Protein AF-A0A928LZY1-F1 (afdb_monomer_lite)

Sequence (172 aa):
MNQYISIYGDSMKIKKMVDRTLLYYMIVGVLNFIFCTGIMFMLYNMCDLSEHIAPIVNYVLGSLIWFVACRYLLFRGSETTWQSVIRFTVEVVVCYVFSYYICAPLMSRWLLNYGRIRDLFAFGGRDKIVGNFEMTVGAIVYAVINYFGQRYFVFSARFEYHRKRREEQMRK

Secondary structure (DSSP, 8-state):
-HHHHHHHHHHHHHHHHS-HHHHHHHHHHHHHHHHHHHHHHHHHHHS---TTHHHHHHHHHHHHHHHHHIIIIISTT----HHHHHHHHHHHHHHHHIIIIIIHHHHHHHHTTSHHHHHHT-TT-GGGHHHHHHHHHHHHHHHHHHHHHIIIIISHHHHHHHHHHHHHHHH-

pLDDT: mean 86.8, std 13.84, range [45.28, 97.75]

Structure (mmCIF, N/CA/C/O backbone):
data_AF-A0A928LZY1-F1
#
_entry.id   AF-A0A928LZY1-F1
#
loop_
_atom_site.group_PDB
_atom_site.id
_atom_site.type_symbol
_atom_site.label_atom_id
_atom_site.label_alt_id
_atom_site.label_comp_id
_atom_site.label_asym_id
_atom_site.label_entity_id
_atom_site.label_seq_id
_atom_site.pdbx_PDB_ins_code
_atom_site.Cartn_x
_atom_site.Cartn_y
_atom_site.Cartn_z
_atom_site.occupancy
_atom_site.B_iso_or_equiv
_atom_site.auth_seq_id
_atom_site.auth_comp_id
_atom_site.auth_asym_id
_atom_site.auth_atom_id
_atom_site.pdbx_PDB_model_num
ATOM 1 N N . MET A 1 1 ? -27.386 35.201 14.338 1.00 50.47 1 MET A N 1
ATOM 2 C CA . MET A 1 1 ? -26.570 34.520 15.374 1.00 50.47 1 MET A CA 1
ATOM 3 C C . MET A 1 1 ? -26.804 33.004 15.419 1.00 50.47 1 MET A C 1
ATOM 5 O O . MET A 1 1 ? -25.830 32.266 15.385 1.00 50.47 1 MET A O 1
ATOM 9 N N . ASN A 1 2 ? -28.054 32.516 15.383 1.00 53.34 2 ASN A N 1
ATOM 10 C CA . ASN A 1 2 ? -28.363 31.070 15.425 1.00 53.34 2 ASN A CA 1
ATOM 11 C C . ASN A 1 2 ? -27.846 30.241 14.231 1.00 53.34 2 ASN A C 1
ATOM 13 O O . ASN A 1 2 ? -27.423 29.104 14.416 1.00 53.34 2 ASN A O 1
ATOM 17 N N . GLN A 1 3 ? -27.801 30.805 13.022 1.00 50.88 3 GLN A N 1
ATOM 18 C CA . GLN A 1 3 ? -27.319 30.082 11.836 1.00 50.88 3 GLN A CA 1
ATOM 19 C C . GLN A 1 3 ? -25.791 29.856 11.856 1.00 50.88 3 GLN A C 1
ATOM 21 O O . GLN A 1 3 ? -25.317 28.799 11.452 1.00 50.88 3 GLN A O 1
ATOM 26 N N . TYR A 1 4 ? -25.024 30.795 12.427 1.00 49.81 4 TYR A N 1
ATOM 27 C CA . TYR A 1 4 ? -23.570 30.664 12.610 1.00 49.81 4 TYR A CA 1
ATOM 28 C C . TYR A 1 4 ? -23.201 29.604 13.663 1.00 49.81 4 TYR A C 1
ATOM 30 O O . TYR A 1 4 ? -22.251 28.849 13.463 1.00 49.81 4 TYR A O 1
ATOM 38 N N . ILE A 1 5 ? -23.975 29.491 14.752 1.00 53.44 5 ILE A N 1
ATOM 39 C CA . ILE A 1 5 ? -23.774 28.458 15.785 1.00 53.44 5 ILE A CA 1
ATOM 40 C C . ILE A 1 5 ? -24.145 27.066 15.247 1.00 53.44 5 ILE A C 1
ATOM 42 O O . ILE A 1 5 ? -23.443 26.103 15.548 1.00 53.44 5 ILE A O 1
ATOM 46 N N . SER A 1 6 ? -25.176 26.951 14.398 1.00 55.41 6 SER A N 1
ATOM 47 C CA . SER A 1 6 ? -25.530 25.684 13.735 1.00 55.41 6 SER A CA 1
ATOM 48 C C . SER A 1 6 ? -24.430 25.204 12.788 1.00 55.41 6 SER A C 1
ATOM 50 O O . SER A 1 6 ? -24.042 24.043 12.851 1.00 55.41 6 SER A O 1
ATOM 52 N N . ILE A 1 7 ? -23.861 26.098 11.968 1.00 55.97 7 ILE A N 1
ATOM 53 C CA . ILE A 1 7 ? -22.775 25.749 11.038 1.00 55.97 7 ILE A CA 1
ATOM 54 C C . ILE A 1 7 ? -21.518 25.324 11.807 1.00 55.97 7 ILE A C 1
ATOM 56 O O . ILE A 1 7 ? -20.916 24.309 11.464 1.00 55.97 7 ILE A O 1
ATOM 60 N N . TYR A 1 8 ? -21.135 26.019 12.884 1.00 54.12 8 TYR A N 1
ATOM 61 C CA . TYR A 1 8 ? -19.999 25.603 13.722 1.00 54.12 8 TYR A CA 1
ATOM 62 C C . TYR A 1 8 ? -20.285 24.331 14.538 1.00 54.12 8 TYR A C 1
ATOM 64 O O . TYR A 1 8 ? -19.388 23.505 14.716 1.00 54.12 8 TYR A O 1
ATOM 72 N N . GLY A 1 9 ? -21.525 24.138 14.994 1.00 50.78 9 GLY A N 1
ATOM 73 C CA . GLY A 1 9 ? -21.985 22.932 15.684 1.00 50.78 9 GLY A CA 1
ATOM 74 C C . GLY A 1 9 ? -21.975 21.696 14.783 1.00 50.78 9 GLY A C 1
ATOM 75 O O . GLY A 1 9 ? -21.504 20.637 15.200 1.00 50.78 9 GLY A O 1
ATOM 76 N N . ASP A 1 10 ? -22.392 21.839 13.526 1.00 53.50 10 ASP A N 1
ATOM 77 C CA . ASP A 1 10 ? -22.358 20.763 12.534 1.00 53.50 10 ASP A CA 1
ATOM 78 C C . ASP A 1 10 ? -20.941 20.528 11.993 1.00 53.50 10 ASP A C 1
ATOM 80 O O . ASP A 1 10 ? -20.520 19.382 11.856 1.00 53.50 10 ASP A O 1
ATOM 84 N N . SER A 1 11 ? -20.128 21.576 11.833 1.00 48.62 11 SER A N 1
ATOM 85 C CA . SER A 1 11 ? -18.693 21.450 11.520 1.00 48.62 11 SER A CA 1
ATOM 86 C C . SER A 1 11 ? -17.922 20.708 12.621 1.00 48.62 11 SER A C 1
ATOM 88 O O . SER A 1 11 ? -17.042 19.892 12.332 1.00 48.62 11 SER A O 1
ATOM 90 N N . MET A 1 12 ? -18.260 20.949 13.895 1.00 49.81 12 MET A N 1
ATOM 91 C CA . MET A 1 12 ? -17.713 20.200 15.033 1.00 49.81 12 MET A CA 1
ATOM 92 C C . MET A 1 12 ? -18.227 18.762 15.091 1.00 49.81 12 MET A C 1
ATOM 94 O O . MET A 1 12 ? -17.459 17.879 15.470 1.00 49.81 12 MET A O 1
ATOM 98 N N . LYS A 1 13 ? -19.476 18.492 14.689 1.00 48.66 13 LYS A N 1
ATOM 99 C CA . LYS A 1 13 ? -20.001 17.123 14.548 1.00 48.66 13 LYS A CA 1
ATOM 100 C C . LYS A 1 13 ? -19.301 16.356 13.425 1.00 48.66 13 LYS A C 1
ATOM 102 O O . LYS A 1 13 ? -18.921 15.212 13.643 1.00 48.66 13 LYS A O 1
ATOM 107 N N . ILE A 1 14 ? -19.039 16.983 12.276 1.00 49.31 14 ILE A N 1
ATOM 108 C CA . ILE A 1 14 ? -18.317 16.362 11.151 1.00 49.31 14 ILE A CA 1
ATOM 109 C C . ILE A 1 14 ? -16.848 16.094 11.525 1.00 49.31 14 ILE A C 1
ATOM 111 O O . ILE A 1 14 ? -16.352 14.991 11.295 1.00 49.31 14 ILE A O 1
ATOM 115 N N . LYS A 1 15 ? -16.175 17.027 12.220 1.00 46.31 15 LYS A N 1
ATOM 116 C CA . LYS A 1 15 ? -14.838 16.792 12.810 1.00 46.31 15 LYS A CA 1
ATOM 117 C C . LYS A 1 15 ? -14.831 15.748 13.938 1.00 46.31 15 LYS A C 1
ATOM 119 O O . LYS A 1 15 ? -13.788 15.151 14.185 1.00 46.31 15 LYS A O 1
ATOM 124 N N . LYS A 1 16 ? -15.963 15.500 14.608 1.00 48.00 16 LYS A N 1
ATOM 125 C CA . LYS A 1 16 ? -16.131 14.424 15.608 1.00 48.00 16 LYS A CA 1
ATOM 126 C C . LYS A 1 16 ? -16.453 13.055 14.995 1.00 48.00 16 LYS A C 1
ATOM 128 O O . LYS A 1 16 ? -16.246 12.058 15.678 1.00 48.00 16 LYS A O 1
ATOM 133 N N . MET A 1 17 ? -16.934 12.990 13.748 1.00 45.28 17 MET A N 1
ATOM 134 C CA . MET A 1 17 ? -17.281 11.731 13.065 1.00 45.28 17 MET A CA 1
ATOM 135 C C . MET A 1 17 ? -16.094 11.043 12.380 1.00 45.28 17 MET A C 1
ATOM 137 O O . MET A 1 17 ? -16.126 9.828 12.184 1.00 45.28 17 MET A O 1
ATOM 141 N N . VAL A 1 18 ? -15.022 11.774 12.063 1.00 55.47 18 VAL A N 1
ATOM 142 C CA . VAL A 1 18 ? -13.724 11.143 11.788 1.00 55.47 18 VAL A CA 1
ATOM 143 C C . VAL A 1 18 ? -13.144 10.723 13.137 1.00 55.47 18 VAL A C 1
ATOM 145 O O . VAL A 1 18 ? -12.442 11.484 13.801 1.00 55.47 18 VAL A O 1
ATOM 148 N N . ASP A 1 19 ? -13.514 9.519 13.576 1.00 71.81 19 ASP A N 1
ATOM 149 C CA . ASP A 1 19 ? -13.013 8.890 14.798 1.00 71.81 19 ASP A CA 1
ATOM 150 C C . ASP A 1 19 ? -11.491 9.079 14.889 1.00 71.81 19 ASP A C 1
ATOM 152 O O . ASP A 1 19 ? -10.772 8.719 13.958 1.00 71.81 19 ASP A O 1
ATOM 156 N N . ARG A 1 20 ? -10.959 9.593 16.010 1.00 77.56 20 ARG A N 1
ATOM 157 C CA . ARG A 1 20 ? -9.495 9.754 16.177 1.00 77.56 20 ARG A CA 1
ATOM 158 C C . ARG A 1 20 ? -8.740 8.461 15.852 1.00 77.56 20 ARG A C 1
ATOM 160 O O . ARG A 1 20 ? -7.669 8.513 15.264 1.00 77.56 20 ARG A O 1
ATOM 167 N N . THR A 1 21 ? -9.320 7.301 16.179 1.00 81.00 21 THR A N 1
ATOM 168 C CA . THR A 1 21 ? -8.758 5.992 15.802 1.00 81.00 21 THR A CA 1
ATOM 169 C C . THR A 1 21 ? -8.686 5.805 14.288 1.00 81.00 21 THR A C 1
ATOM 171 O O . THR A 1 21 ? -7.675 5.305 13.820 1.00 81.00 21 THR A O 1
ATOM 174 N N . LEU A 1 22 ? -9.698 6.228 13.519 1.00 84.31 22 LEU A N 1
ATOM 175 C CA . LEU A 1 22 ? -9.660 6.191 12.051 1.00 84.31 22 LEU A CA 1
ATOM 176 C C . LEU A 1 22 ? -8.577 7.119 11.490 1.00 84.31 22 LEU A C 1
ATOM 178 O O . LEU A 1 22 ? -7.893 6.739 10.544 1.00 84.31 22 LEU A O 1
ATOM 182 N N . LEU A 1 23 ? -8.385 8.302 12.082 1.00 86.19 23 LEU A N 1
ATOM 183 C CA . LEU A 1 23 ? -7.320 9.214 11.663 1.00 86.19 23 LEU A CA 1
ATOM 184 C C . LEU A 1 23 ? -5.931 8.606 11.909 1.00 86.19 23 LEU A C 1
ATOM 186 O O . LEU A 1 23 ? -5.128 8.545 10.982 1.00 86.19 23 LEU A O 1
ATOM 190 N N . TYR A 1 24 ? -5.659 8.104 13.119 1.00 88.25 24 TYR A N 1
ATOM 191 C CA . TYR A 1 24 ? -4.389 7.426 13.414 1.00 88.25 24 TYR A CA 1
ATOM 192 C C . TYR A 1 24 ? -4.186 6.194 12.535 1.00 88.25 24 TYR A C 1
ATOM 194 O O . TYR A 1 24 ? -3.087 5.974 12.041 1.00 88.25 24 TYR A O 1
ATOM 202 N N . TYR A 1 25 ? -5.246 5.422 12.301 1.00 90.06 25 TYR A N 1
ATOM 203 C CA . TYR A 1 25 ? -5.217 4.260 11.422 1.00 90.06 25 TYR A CA 1
ATOM 204 C C . TYR A 1 25 ? -4.783 4.640 10.004 1.00 90.06 25 TYR A C 1
ATOM 206 O O . TYR A 1 25 ? -3.896 4.007 9.440 1.00 90.06 25 TYR A O 1
ATOM 214 N N . MET A 1 26 ? -5.358 5.710 9.450 1.00 90.88 26 MET A N 1
ATOM 215 C CA . MET A 1 26 ? -5.000 6.210 8.124 1.00 90.88 26 MET A CA 1
ATOM 216 C C . MET A 1 26 ? -3.567 6.752 8.084 1.00 90.88 26 MET A C 1
ATOM 218 O O . MET A 1 26 ? -2.836 6.434 7.155 1.00 90.88 26 MET A O 1
ATOM 222 N N . ILE A 1 27 ? -3.138 7.514 9.097 1.00 92.44 27 ILE A N 1
ATOM 223 C CA . ILE A 1 27 ? -1.770 8.055 9.170 1.00 92.44 27 ILE A CA 1
ATOM 224 C C . ILE A 1 27 ? -0.743 6.921 9.219 1.00 92.44 27 ILE A C 1
ATOM 226 O O . ILE A 1 27 ? 0.182 6.896 8.414 1.00 92.44 27 ILE A O 1
ATOM 230 N N . VAL A 1 28 ? -0.921 5.960 10.129 1.00 93.38 28 VAL A N 1
ATOM 231 C CA . VAL A 1 28 ? -0.032 4.795 10.239 1.00 93.38 28 VAL A CA 1
ATOM 232 C C . VAL A 1 28 ? -0.045 3.987 8.939 1.00 93.38 28 VAL A C 1
ATOM 234 O O . VAL A 1 28 ? 1.009 3.540 8.493 1.00 93.38 28 VAL A O 1
ATOM 237 N N . GLY A 1 29 ? -1.210 3.845 8.298 1.00 93.69 29 GLY A N 1
ATOM 238 C CA . GLY A 1 29 ? -1.345 3.164 7.012 1.00 93.69 29 GLY A CA 1
ATOM 239 C C . GLY A 1 29 ? -0.561 3.851 5.892 1.00 93.69 29 GLY A C 1
ATOM 240 O O . GLY A 1 29 ? 0.181 3.187 5.176 1.00 93.69 29 GLY A O 1
ATOM 241 N N . VAL A 1 30 ? -0.658 5.179 5.781 1.00 94.75 30 VAL A N 1
ATOM 242 C CA . VAL A 1 30 ? 0.092 5.974 4.793 1.00 94.75 30 VAL A CA 1
ATOM 243 C C . VAL A 1 30 ? 1.597 5.909 5.052 1.00 94.75 30 VAL A C 1
ATOM 245 O O . VAL A 1 30 ? 2.365 5.733 4.110 1.00 94.75 30 VAL A O 1
ATOM 248 N N . LEU A 1 31 ? 2.033 5.991 6.312 1.00 95.75 31 LEU A N 1
ATOM 249 C CA . LEU A 1 31 ? 3.451 5.852 6.661 1.00 95.75 31 LEU A CA 1
ATOM 250 C C . LEU A 1 31 ? 3.990 4.467 6.284 1.00 95.75 31 LEU A C 1
ATOM 252 O O . LEU A 1 31 ? 5.056 4.370 5.680 1.00 95.75 31 LEU A O 1
ATOM 256 N N . ASN A 1 32 ? 3.233 3.406 6.581 1.00 95.81 32 ASN A N 1
ATOM 257 C CA . ASN A 1 32 ? 3.594 2.041 6.203 1.00 95.81 32 ASN A CA 1
ATOM 258 C C . ASN A 1 32 ? 3.656 1.876 4.679 1.00 95.81 32 ASN A C 1
ATOM 260 O O . ASN A 1 32 ? 4.592 1.273 4.162 1.00 95.81 32 ASN A O 1
ATOM 264 N N . PHE A 1 33 ? 2.689 2.455 3.962 1.00 95.44 33 PHE A N 1
ATOM 265 C CA . PHE A 1 33 ? 2.648 2.454 2.504 1.00 95.44 33 PHE A CA 1
ATOM 266 C C . PHE A 1 33 ? 3.883 3.131 1.904 1.00 95.44 33 PHE A C 1
ATOM 268 O O . PHE A 1 33 ? 4.550 2.520 1.075 1.00 95.44 33 PHE A O 1
ATOM 275 N N . ILE A 1 34 ? 4.224 4.348 2.340 1.00 96.62 34 ILE A N 1
ATOM 276 C CA . ILE A 1 34 ? 5.386 5.088 1.823 1.00 96.62 34 ILE A CA 1
ATOM 277 C C . ILE A 1 34 ? 6.680 4.324 2.116 1.00 96.62 34 ILE A C 1
ATOM 279 O O . ILE A 1 34 ? 7.492 4.126 1.215 1.00 96.62 34 ILE A O 1
ATOM 283 N N . PHE A 1 35 ? 6.856 3.865 3.358 1.00 97.19 35 PHE A N 1
ATOM 284 C CA . PHE A 1 35 ? 8.067 3.164 3.777 1.00 97.19 35 PHE A CA 1
ATOM 285 C C . PHE A 1 35 ? 8.269 1.852 3.012 1.00 97.19 35 PHE A C 1
ATOM 287 O O . PHE A 1 35 ? 9.320 1.642 2.405 1.00 97.19 35 PHE A O 1
ATOM 294 N N . CYS A 1 36 ? 7.256 0.983 2.990 1.00 96.69 36 CYS A N 1
ATOM 295 C CA . CYS A 1 36 ? 7.398 -0.332 2.376 1.00 96.69 36 CYS A CA 1
ATOM 296 C C . CYS A 1 36 ? 7.438 -0.238 0.840 1.00 96.69 36 CYS A C 1
ATOM 298 O O . CYS A 1 36 ? 8.237 -0.931 0.215 1.00 96.69 36 CYS A O 1
ATOM 300 N N . THR A 1 37 ? 6.686 0.688 0.228 1.00 96.00 37 THR A N 1
ATOM 301 C CA . THR A 1 37 ? 6.776 0.957 -1.221 1.00 96.00 37 THR A CA 1
ATOM 302 C C . THR A 1 37 ? 8.150 1.519 -1.597 1.00 96.00 37 THR A C 1
ATOM 304 O O . THR A 1 37 ? 8.699 1.147 -2.631 1.00 96.00 37 THR A O 1
ATOM 307 N N . GLY A 1 38 ? 8.762 2.344 -0.741 1.00 96.50 38 GLY A N 1
ATOM 308 C CA . GLY A 1 38 ? 10.148 2.784 -0.917 1.00 96.50 38 GLY A CA 1
ATOM 309 C C . GLY A 1 38 ? 11.126 1.608 -0.966 1.00 96.50 38 GLY A C 1
ATOM 310 O O . GLY A 1 38 ? 11.889 1.483 -1.922 1.00 96.50 38 GLY A O 1
ATOM 311 N N . ILE A 1 39 ? 11.041 0.692 0.006 1.00 96.88 39 ILE A N 1
ATOM 312 C CA . ILE A 1 39 ? 11.845 -0.544 0.020 1.00 96.88 39 ILE A CA 1
ATOM 313 C C . ILE A 1 39 ? 11.576 -1.382 -1.233 1.00 96.88 39 ILE A C 1
ATOM 315 O O . ILE A 1 39 ? 12.511 -1.883 -1.850 1.00 96.88 39 ILE A O 1
ATOM 31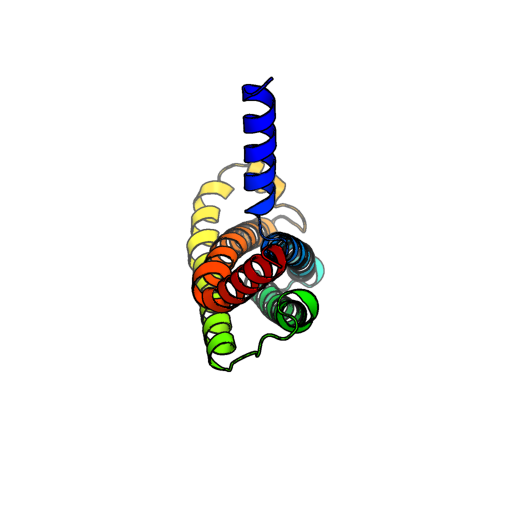9 N N . MET A 1 40 ? 10.314 -1.498 -1.642 1.00 97.31 40 MET A N 1
ATOM 320 C CA . MET A 1 40 ? 9.907 -2.227 -2.840 1.00 97.31 40 MET A CA 1
ATOM 321 C C . MET A 1 40 ? 10.641 -1.719 -4.092 1.00 97.31 40 MET A C 1
ATOM 323 O O . MET A 1 40 ? 11.220 -2.513 -4.833 1.00 97.31 40 MET A O 1
ATOM 327 N N . PHE A 1 41 ? 10.665 -0.399 -4.311 1.00 97.06 41 PHE A N 1
ATOM 328 C CA . PHE A 1 41 ? 11.363 0.197 -5.452 1.00 97.06 41 PHE A CA 1
ATOM 329 C C . PHE A 1 41 ? 12.880 0.100 -5.342 1.00 97.06 41 PHE A C 1
ATOM 331 O O . PHE A 1 41 ? 13.530 -0.112 -6.365 1.00 97.06 41 PHE A O 1
ATOM 338 N N . MET A 1 42 ? 13.446 0.214 -4.136 1.00 96.56 42 MET A N 1
ATOM 339 C CA . MET A 1 42 ? 14.880 -0.006 -3.923 1.00 96.56 42 MET A CA 1
ATOM 340 C C . MET A 1 42 ? 15.274 -1.436 -4.298 1.00 96.56 42 MET A C 1
ATOM 342 O O . MET A 1 42 ? 16.229 -1.628 -5.042 1.00 96.56 42 MET A O 1
ATOM 346 N N . LEU A 1 43 ? 14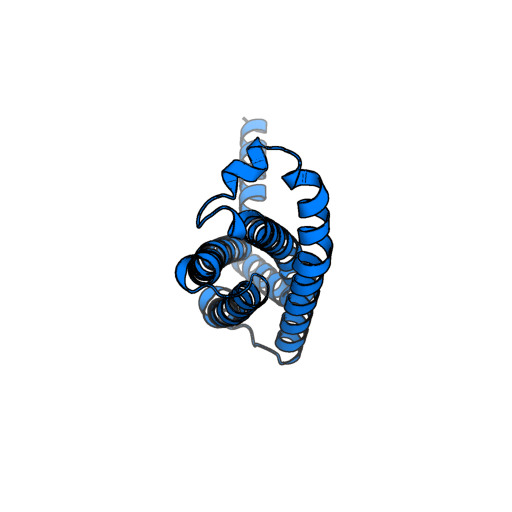.508 -2.438 -3.863 1.00 96.56 43 LEU A N 1
ATOM 347 C CA . LEU A 1 43 ? 14.769 -3.835 -4.207 1.00 96.56 43 LEU A CA 1
ATOM 348 C C . LEU A 1 43 ? 14.690 -4.082 -5.721 1.00 96.56 43 LEU A C 1
ATOM 350 O O . LEU A 1 43 ? 15.553 -4.762 -6.270 1.00 96.56 43 LEU A O 1
ATOM 354 N N . TYR A 1 44 ? 13.697 -3.507 -6.403 1.00 97.00 44 TYR A N 1
ATOM 355 C CA . TYR A 1 44 ? 13.515 -3.693 -7.847 1.00 97.00 44 TYR A CA 1
ATOM 356 C C . TYR A 1 44 ? 14.581 -2.985 -8.703 1.00 97.00 44 TYR A C 1
ATOM 358 O O . TYR A 1 44 ? 15.083 -3.555 -9.675 1.00 97.00 44 TYR A O 1
ATOM 366 N N . ASN A 1 45 ? 14.934 -1.744 -8.345 1.00 95.56 45 ASN A N 1
ATOM 367 C CA . ASN A 1 45 ? 15.824 -0.901 -9.153 1.00 95.56 45 ASN A CA 1
ATOM 368 C C . ASN A 1 45 ? 17.302 -0.993 -8.747 1.00 95.56 45 ASN A C 1
ATOM 370 O O . ASN A 1 45 ? 18.159 -0.765 -9.591 1.00 95.56 45 ASN A O 1
ATOM 374 N N . MET A 1 46 ? 17.619 -1.278 -7.477 1.00 94.31 46 MET A N 1
ATOM 375 C CA . MET A 1 46 ? 19.005 -1.311 -6.977 1.00 94.31 46 MET A CA 1
ATOM 376 C C . MET A 1 46 ? 19.520 -2.725 -6.712 1.00 94.31 46 MET A C 1
ATOM 378 O O . MET A 1 46 ? 20.724 -2.950 -6.779 1.00 94.31 46 MET A O 1
ATOM 382 N N . CYS A 1 47 ? 18.635 -3.666 -6.374 1.00 93.06 47 CYS A N 1
ATOM 383 C CA . CYS A 1 47 ? 19.004 -5.060 -6.106 1.00 93.06 47 CYS A CA 1
ATOM 384 C C . CYS A 1 47 ? 18.574 -6.016 -7.227 1.00 93.06 47 CYS A C 1
ATOM 386 O O . CYS A 1 47 ? 18.705 -7.226 -7.063 1.00 93.06 47 CYS A O 1
ATOM 388 N N . ASP A 1 48 ? 18.030 -5.483 -8.325 1.00 91.50 48 ASP A N 1
ATOM 389 C CA . ASP A 1 48 ? 17.549 -6.235 -9.488 1.00 91.50 48 ASP A CA 1
ATOM 390 C C . ASP A 1 48 ? 16.576 -7.383 -9.164 1.00 91.50 48 ASP A C 1
ATOM 392 O O . ASP A 1 48 ? 16.452 -8.347 -9.922 1.00 91.50 48 ASP A O 1
ATOM 396 N N . LEU A 1 49 ? 15.827 -7.274 -8.060 1.00 93.75 49 LEU A N 1
ATOM 397 C CA . LEU A 1 49 ? 14.726 -8.199 -7.797 1.00 93.75 49 LEU A CA 1
ATOM 398 C C . LEU A 1 49 ? 13.651 -8.049 -8.878 1.00 93.75 49 LEU A C 1
ATOM 400 O O . LEU A 1 49 ? 13.477 -6.979 -9.456 1.00 93.75 49 LEU A O 1
ATOM 404 N N . SER A 1 50 ? 12.903 -9.122 -9.137 1.00 93.88 50 SER A N 1
ATOM 405 C CA . SER A 1 50 ? 11.821 -9.088 -10.123 1.00 93.88 50 SER A CA 1
ATOM 406 C C . SER A 1 50 ? 10.627 -8.261 -9.642 1.00 93.88 50 SER A C 1
ATOM 408 O O . SER A 1 50 ? 10.385 -8.136 -8.434 1.00 93.88 50 SER A O 1
ATOM 410 N N . GLU A 1 51 ? 9.821 -7.767 -10.588 1.00 90.50 51 GLU A N 1
ATOM 411 C CA . GLU A 1 51 ? 8.581 -7.033 -10.292 1.00 90.50 51 GLU A CA 1
ATOM 412 C C . GLU A 1 51 ? 7.533 -7.871 -9.546 1.00 90.50 51 GLU A C 1
ATOM 414 O O . GLU A 1 51 ? 6.571 -7.321 -9.024 1.00 90.50 51 GLU A O 1
ATOM 419 N N . HIS A 1 52 ? 7.717 -9.190 -9.445 1.00 92.69 52 HIS A N 1
ATOM 420 C CA . HIS A 1 52 ? 6.861 -10.066 -8.645 1.00 92.69 52 HIS A CA 1
ATOM 421 C C . HIS A 1 52 ? 7.409 -10.272 -7.230 1.00 92.69 52 HIS A C 1
ATOM 423 O O . HIS A 1 52 ? 6.645 -10.238 -6.265 1.00 92.69 52 HIS A O 1
ATOM 429 N N . ILE A 1 53 ? 8.728 -10.445 -7.081 1.00 94.62 53 ILE A N 1
ATOM 430 C CA . ILE A 1 53 ? 9.352 -10.727 -5.781 1.00 94.62 53 ILE A CA 1
ATOM 431 C C . ILE A 1 53 ? 9.402 -9.466 -4.915 1.00 94.62 53 ILE A C 1
ATOM 433 O O . ILE A 1 53 ? 9.077 -9.535 -3.729 1.00 94.62 53 ILE A O 1
ATOM 437 N N . ALA A 1 54 ? 9.759 -8.310 -5.482 1.00 95.69 54 ALA A N 1
ATOM 438 C CA . ALA A 1 54 ? 9.855 -7.071 -4.711 1.00 95.69 54 ALA A CA 1
ATOM 439 C C . ALA A 1 54 ? 8.523 -6.703 -4.008 1.00 95.69 54 ALA A C 1
ATOM 441 O O . ALA A 1 54 ? 8.549 -6.442 -2.800 1.00 95.69 54 ALA A O 1
ATOM 442 N N . PRO A 1 55 ? 7.345 -6.770 -4.668 1.00 95.56 55 PRO A N 1
ATOM 443 C CA . PRO A 1 55 ? 6.056 -6.606 -3.997 1.00 95.56 55 PRO A CA 1
ATOM 444 C C . PRO A 1 55 ? 5.753 -7.642 -2.915 1.00 95.56 55 PRO A C 1
ATOM 446 O O . PRO A 1 55 ? 5.186 -7.281 -1.887 1.00 95.56 55 PRO A O 1
ATOM 449 N N . ILE A 1 56 ? 6.134 -8.911 -3.091 1.00 95.44 56 ILE A N 1
ATOM 450 C CA . ILE A 1 56 ? 5.923 -9.934 -2.052 1.00 95.44 56 ILE A CA 1
ATOM 451 C C . ILE A 1 56 ? 6.671 -9.542 -0.775 1.00 95.44 56 ILE A C 1
ATOM 453 O O . ILE A 1 56 ? 6.081 -9.537 0.307 1.00 95.44 56 ILE A O 1
ATOM 457 N N . VAL A 1 57 ? 7.942 -9.144 -0.899 1.00 95.06 57 VAL A N 1
ATOM 458 C CA . VAL A 1 57 ? 8.748 -8.677 0.241 1.00 95.06 57 VAL A CA 1
ATOM 459 C C . VAL A 1 57 ? 8.096 -7.459 0.900 1.00 95.06 57 VAL A C 1
ATOM 461 O O . VAL A 1 57 ? 7.949 -7.427 2.123 1.00 95.06 57 VAL A O 1
ATOM 464 N N . ASN A 1 58 ? 7.639 -6.497 0.093 1.00 95.56 58 ASN A N 1
ATOM 465 C CA . ASN A 1 58 ? 6.909 -5.314 0.549 1.00 95.56 58 ASN A CA 1
ATOM 466 C C . ASN A 1 58 ? 5.669 -5.675 1.384 1.00 95.56 58 ASN A C 1
ATOM 468 O O . ASN A 1 58 ? 5.510 -5.162 2.489 1.00 95.56 58 ASN A O 1
ATOM 472 N N . TYR A 1 59 ? 4.815 -6.590 0.917 1.00 94.94 59 TYR A N 1
ATOM 473 C CA . TYR A 1 59 ? 3.585 -6.938 1.637 1.00 94.94 59 TYR A CA 1
ATOM 474 C C . TYR A 1 59 ? 3.803 -7.826 2.853 1.00 94.94 59 TYR A C 1
ATOM 476 O O . TYR A 1 59 ? 3.061 -7.689 3.828 1.00 94.94 59 TYR A O 1
ATOM 484 N N . VAL A 1 60 ? 4.823 -8.685 2.850 1.00 95.19 60 VAL A N 1
ATOM 485 C CA . VAL A 1 60 ? 5.219 -9.431 4.052 1.00 95.19 60 VAL A CA 1
ATOM 486 C C . VAL A 1 60 ? 5.707 -8.459 5.125 1.00 95.19 60 VAL A C 1
ATOM 488 O O . VAL A 1 60 ? 5.175 -8.456 6.237 1.00 95.19 60 VAL A O 1
ATOM 491 N N . LEU A 1 61 ? 6.652 -7.579 4.784 1.00 95.25 61 LEU A N 1
ATOM 492 C CA . LEU A 1 61 ? 7.188 -6.580 5.709 1.00 95.25 61 LEU A CA 1
ATOM 493 C C . LEU A 1 61 ? 6.092 -5.629 6.207 1.00 95.25 61 LEU A C 1
ATOM 495 O O . LEU A 1 61 ? 5.930 -5.431 7.413 1.00 95.25 61 LEU A O 1
ATOM 499 N N . GLY A 1 62 ? 5.296 -5.095 5.282 1.00 94.94 62 GLY A N 1
ATOM 500 C CA . GLY A 1 62 ? 4.199 -4.189 5.585 1.00 94.94 62 GLY A CA 1
ATOM 501 C C . GLY A 1 62 ? 3.145 -4.833 6.479 1.00 94.94 62 GLY A C 1
ATOM 502 O O . GLY A 1 62 ? 2.646 -4.167 7.383 1.00 94.94 62 GLY A O 1
ATOM 503 N N . SER A 1 63 ? 2.846 -6.123 6.295 1.00 94.12 63 SER A N 1
ATOM 504 C CA . SER A 1 63 ? 1.917 -6.866 7.156 1.00 94.12 63 SER A CA 1
ATOM 505 C C . SER A 1 63 ? 2.460 -7.055 8.572 1.00 94.12 63 SER A C 1
ATOM 507 O O . SER A 1 63 ? 1.702 -6.912 9.530 1.00 94.12 63 SER A O 1
ATOM 509 N N . LEU A 1 64 ? 3.762 -7.323 8.728 1.00 93.50 64 LEU A N 1
ATOM 510 C CA . LEU A 1 64 ? 4.404 -7.442 10.043 1.00 93.50 64 LEU A CA 1
ATOM 511 C C . LEU A 1 64 ? 4.363 -6.114 10.808 1.00 93.50 64 LEU A C 1
ATOM 513 O O . LEU A 1 64 ? 3.884 -6.069 11.944 1.00 93.50 64 LEU A O 1
ATOM 517 N N . ILE A 1 65 ? 4.799 -5.023 10.169 1.00 93.56 65 ILE A N 1
ATOM 518 C CA . ILE A 1 65 ? 4.766 -3.670 10.750 1.00 93.56 65 ILE A CA 1
ATOM 519 C C . ILE A 1 65 ? 3.330 -3.298 11.122 1.00 93.56 65 ILE A C 1
ATOM 521 O O . ILE A 1 65 ? 3.061 -2.803 12.220 1.00 93.56 65 ILE A O 1
ATOM 525 N N . TRP A 1 66 ? 2.389 -3.583 10.226 1.00 92.88 66 TRP A N 1
ATOM 526 C CA . TRP A 1 66 ? 0.983 -3.291 10.435 1.00 92.88 66 TRP A CA 1
ATOM 527 C C . TRP A 1 66 ? 0.374 -4.074 11.599 1.00 92.88 66 TRP A C 1
ATOM 529 O O . TRP A 1 66 ? -0.385 -3.508 12.388 1.00 92.88 66 TRP A O 1
ATOM 539 N N . PHE A 1 67 ? 0.733 -5.349 11.755 1.00 88.50 67 PHE A N 1
ATOM 540 C CA . PHE A 1 67 ? 0.267 -6.170 12.867 1.00 88.50 67 PHE A CA 1
ATOM 541 C C . PHE A 1 67 ? 0.731 -5.604 14.216 1.00 88.50 67 PHE A C 1
ATOM 543 O O . PHE A 1 67 ? -0.074 -5.450 15.141 1.00 88.50 67 PHE A O 1
ATOM 550 N N . VAL A 1 68 ? 2.004 -5.201 14.302 1.00 89.69 68 VAL A N 1
ATOM 551 C CA . VAL A 1 68 ? 2.575 -4.527 15.479 1.00 89.69 68 VAL A CA 1
ATOM 552 C C . VAL A 1 68 ? 1.847 -3.206 15.746 1.00 89.69 68 VAL A C 1
ATOM 554 O O . VAL A 1 68 ? 1.395 -2.958 16.866 1.00 89.69 68 VAL A O 1
ATOM 557 N N . ALA A 1 69 ? 1.649 -2.374 14.724 1.00 90.25 69 ALA A N 1
ATOM 558 C CA . ALA A 1 69 ? 0.967 -1.093 14.881 1.00 90.25 69 ALA A CA 1
ATOM 559 C C . ALA A 1 69 ? -0.500 -1.255 15.315 1.00 90.25 69 ALA A C 1
ATOM 561 O O . ALA A 1 69 ? -0.975 -0.547 16.208 1.00 90.25 69 ALA A O 1
ATOM 562 N N . CYS A 1 70 ? -1.213 -2.237 14.761 1.00 86.44 70 CYS A N 1
ATOM 563 C CA . CYS A 1 70 ? -2.571 -2.569 15.176 1.00 86.44 70 CYS A CA 1
ATOM 564 C C . CYS A 1 70 ? -2.629 -2.966 16.651 1.00 86.44 70 CYS A C 1
ATOM 566 O O . CYS A 1 70 ? -3.501 -2.491 17.382 1.00 86.44 70 CYS A O 1
ATOM 568 N N . ARG A 1 71 ? -1.694 -3.810 17.098 1.00 83.56 71 ARG A N 1
ATOM 569 C CA . ARG A 1 71 ? -1.660 -4.312 18.472 1.00 83.56 71 ARG A CA 1
ATOM 570 C C . ARG A 1 71 ? -1.318 -3.223 19.487 1.00 83.56 71 ARG A C 1
ATOM 572 O O . ARG A 1 71 ? -1.979 -3.136 20.523 1.00 83.56 71 ARG A O 1
ATOM 579 N N . TYR A 1 72 ? -0.291 -2.422 19.209 1.00 84.62 72 TYR A N 1
ATOM 580 C CA . TYR A 1 72 ? 0.301 -1.524 20.202 1.00 84.62 72 TYR A CA 1
ATOM 581 C C . TYR A 1 72 ? -0.109 -0.061 20.065 1.00 84.62 72 TYR A C 1
ATOM 583 O O . TYR A 1 72 ? -0.062 0.646 21.069 1.00 84.62 72 TYR A O 1
ATOM 591 N N . LEU A 1 73 ? -0.506 0.403 18.877 1.00 84.31 73 LEU A N 1
ATOM 592 C CA . LEU A 1 73 ? -0.856 1.808 18.637 1.00 84.31 73 LEU A CA 1
ATOM 593 C C . LEU A 1 73 ? -2.366 2.000 18.469 1.00 84.31 73 LEU A C 1
ATOM 595 O O . LEU A 1 73 ? -2.947 2.855 19.133 1.00 84.31 73 LEU A O 1
ATOM 599 N N . LEU A 1 74 ? -3.010 1.202 17.613 1.00 83.44 74 LEU A N 1
ATOM 600 C CA . LEU A 1 74 ? -4.378 1.480 17.151 1.00 83.44 74 LEU A CA 1
ATOM 601 C C . LEU A 1 74 ? -5.468 0.857 18.033 1.00 83.44 74 LEU A C 1
ATOM 603 O O . LEU A 1 74 ? -6.456 1.523 18.339 1.00 83.44 74 LEU A O 1
ATOM 607 N N . PHE A 1 75 ? -5.282 -0.391 18.469 1.00 81.06 75 PHE A N 1
ATOM 608 C CA . PHE A 1 75 ? -6.286 -1.161 19.213 1.00 81.06 75 PHE A CA 1
ATOM 609 C C . PHE A 1 75 ? -5.762 -1.643 20.572 1.00 81.06 75 PHE A C 1
ATOM 611 O O . PHE A 1 75 ? -5.904 -2.813 20.949 1.00 81.06 75 PHE A O 1
ATOM 618 N N . ARG A 1 76 ? -5.139 -0.725 21.324 1.00 77.12 76 ARG A N 1
ATOM 619 C CA . ARG A 1 76 ? -4.659 -0.986 22.689 1.00 77.12 76 ARG A CA 1
ATOM 620 C C . ARG A 1 76 ? -5.792 -1.516 23.568 1.00 77.12 76 ARG A C 1
ATOM 622 O O . ARG A 1 76 ? -6.843 -0.890 23.681 1.00 77.12 76 ARG A O 1
ATOM 629 N N . GLY A 1 77 ? -5.554 -2.662 24.203 1.00 72.69 77 GLY A N 1
ATOM 630 C CA . GLY A 1 77 ? -6.526 -3.314 25.085 1.00 72.69 77 GLY A CA 1
ATOM 631 C C . GLY A 1 77 ? -7.620 -4.119 24.374 1.00 72.69 77 GLY A C 1
ATOM 632 O O . GLY A 1 77 ? -8.416 -4.741 25.063 1.00 72.69 77 GLY A O 1
ATOM 633 N N . SER A 1 78 ? -7.657 -4.159 23.034 1.00 73.00 78 SER A N 1
ATOM 634 C CA . SER A 1 78 ? -8.486 -5.134 22.311 1.00 73.00 78 SER A CA 1
ATOM 635 C C . SER A 1 78 ? -7.723 -6.450 22.156 1.00 73.00 78 SER A C 1
ATOM 637 O O . SER A 1 78 ? -6.516 -6.437 21.874 1.00 73.00 78 SER A O 1
ATOM 639 N N . GLU A 1 79 ? -8.412 -7.576 22.318 1.00 75.69 79 GLU A N 1
ATOM 640 C CA . GLU A 1 79 ? -7.812 -8.886 22.095 1.00 75.69 79 GLU A CA 1
ATOM 641 C C . GLU A 1 79 ? -7.669 -9.193 20.603 1.00 75.69 79 GLU A C 1
ATOM 643 O O . GLU A 1 79 ? -8.575 -8.992 19.787 1.00 75.69 79 GLU A O 1
ATOM 648 N N . THR A 1 80 ? -6.494 -9.697 20.233 1.00 78.38 80 THR A N 1
ATOM 649 C CA . THR A 1 80 ? -6.245 -10.229 18.898 1.00 78.38 80 THR A CA 1
ATOM 650 C C . THR A 1 80 ? -6.712 -11.672 18.834 1.00 78.38 80 THR A C 1
ATOM 652 O O . THR A 1 80 ? -6.015 -12.566 19.302 1.00 78.38 80 THR A O 1
ATOM 655 N N . THR A 1 81 ? -7.882 -11.905 18.241 1.00 85.69 81 THR A N 1
ATOM 656 C CA . THR A 1 81 ? -8.392 -13.260 18.013 1.00 85.69 81 THR A CA 1
ATOM 657 C C . THR A 1 81 ? -7.755 -13.889 16.776 1.00 85.69 81 THR A C 1
ATOM 659 O O . THR A 1 81 ? -7.458 -13.204 15.793 1.00 85.69 81 THR A O 1
ATOM 662 N N . TRP A 1 82 ? -7.606 -15.215 16.793 1.00 87.19 82 TRP A N 1
ATOM 663 C CA . TRP A 1 82 ? -7.107 -15.988 15.649 1.00 87.19 82 TRP A CA 1
ATOM 664 C C . TRP A 1 82 ? -7.940 -15.760 14.379 1.00 87.19 82 TRP A C 1
ATOM 666 O O . TRP A 1 82 ? -7.405 -15.626 13.281 1.00 87.19 82 TRP A O 1
ATOM 676 N N . GLN A 1 83 ? -9.258 -15.604 14.535 1.00 88.62 83 GLN A N 1
ATOM 677 C CA . GLN A 1 83 ? -10.165 -15.287 13.432 1.00 88.62 83 GLN A CA 1
ATOM 678 C C . GLN A 1 83 ? -9.824 -13.953 12.752 1.00 88.62 83 GLN A C 1
ATOM 680 O O . GLN A 1 83 ? -9.875 -13.869 11.527 1.00 88.62 83 GLN A O 1
ATOM 685 N N . SER A 1 84 ? -9.451 -12.914 13.512 1.00 87.50 84 SER A N 1
ATOM 686 C CA . SER A 1 84 ? -9.016 -11.641 12.922 1.00 87.50 84 SER A CA 1
ATOM 687 C C . SER A 1 84 ? -7.716 -11.787 12.132 1.00 87.50 84 SER A C 1
ATOM 689 O O . SER A 1 84 ? -7.578 -11.134 11.104 1.00 87.50 84 SER A O 1
ATOM 691 N N . VAL A 1 85 ? -6.784 -12.635 12.587 1.00 89.62 85 VAL A N 1
ATOM 692 C CA . VAL A 1 85 ? -5.527 -12.903 11.866 1.00 89.62 85 VAL A CA 1
ATOM 693 C C . VAL A 1 85 ? -5.823 -13.578 10.530 1.00 89.62 85 VAL A C 1
ATOM 695 O O . VAL A 1 85 ? -5.371 -13.092 9.502 1.00 89.62 85 VAL A O 1
ATOM 698 N N . ILE A 1 86 ? -6.655 -14.625 10.523 1.00 92.69 86 ILE A N 1
ATOM 699 C CA . ILE A 1 86 ? -7.037 -15.321 9.285 1.00 92.69 86 ILE A CA 1
ATOM 700 C C . ILE A 1 86 ? -7.727 -14.364 8.308 1.00 92.69 86 ILE A C 1
ATOM 702 O O . ILE A 1 86 ? -7.341 -14.303 7.143 1.00 92.69 86 ILE A O 1
ATOM 706 N N . ARG A 1 87 ? -8.720 -13.587 8.768 1.00 93.12 87 ARG A N 1
ATOM 707 C CA . ARG A 1 87 ? -9.416 -12.607 7.913 1.00 93.12 87 ARG A CA 1
ATOM 708 C C . ARG A 1 87 ? -8.447 -11.586 7.328 1.00 93.12 87 ARG A C 1
ATOM 710 O O . ARG A 1 87 ? -8.554 -11.269 6.152 1.00 93.12 87 ARG A O 1
ATOM 717 N N . PHE A 1 88 ? -7.500 -11.106 8.133 1.00 93.31 88 PHE A N 1
ATOM 718 C CA . PHE A 1 88 ? -6.462 -10.184 7.684 1.00 93.31 88 PHE A CA 1
ATOM 719 C C . PHE A 1 88 ? -5.569 -10.811 6.608 1.00 93.31 88 PHE A C 1
ATOM 721 O O . PHE A 1 88 ? -5.362 -10.204 5.564 1.00 93.31 88 PHE A O 1
ATOM 728 N N . THR A 1 89 ? -5.075 -12.030 6.827 1.00 94.56 89 THR A N 1
ATOM 729 C CA . THR A 1 89 ? -4.225 -12.727 5.854 1.00 94.56 89 THR A CA 1
ATOM 730 C C . THR A 1 89 ? -4.957 -12.964 4.536 1.00 94.56 89 THR A C 1
ATOM 732 O O . THR A 1 89 ? -4.403 -12.682 3.478 1.00 94.56 89 THR A O 1
ATOM 735 N N . VAL A 1 90 ? -6.207 -13.433 4.588 1.00 95.75 90 VAL A N 1
ATOM 736 C CA . VAL A 1 90 ? -7.029 -13.641 3.385 1.00 95.75 90 VAL A CA 1
ATOM 737 C C . VAL A 1 90 ? -7.244 -12.323 2.645 1.00 95.75 90 VAL A C 1
ATOM 739 O O . VAL A 1 90 ? -7.040 -12.273 1.436 1.00 95.75 90 VAL A O 1
ATOM 742 N N . GLU A 1 91 ? -7.582 -11.250 3.362 1.00 95.94 91 GLU A N 1
ATOM 743 C CA . GLU A 1 91 ? -7.763 -9.915 2.785 1.00 95.94 91 GLU A CA 1
ATOM 744 C C . GLU A 1 91 ? -6.504 -9.438 2.050 1.00 95.94 91 GLU A C 1
ATOM 746 O O . GLU A 1 91 ? -6.580 -9.021 0.898 1.00 95.94 91 GLU A O 1
ATOM 751 N N . VAL A 1 92 ? -5.335 -9.541 2.690 1.00 95.12 92 VAL A N 1
ATOM 752 C CA . VAL A 1 92 ? -4.041 -9.172 2.095 1.00 95.12 92 VAL A CA 1
ATOM 753 C C . VAL A 1 92 ? -3.775 -9.971 0.820 1.00 95.12 92 VAL A C 1
ATOM 755 O O . VAL A 1 92 ? -3.423 -9.382 -0.199 1.00 95.12 92 VAL A O 1
ATOM 758 N N . VAL A 1 93 ? -3.978 -11.292 0.842 1.00 96.56 93 VAL A N 1
ATOM 759 C CA . VAL A 1 93 ? -3.725 -12.154 -0.324 1.00 96.56 93 VAL A CA 1
ATOM 760 C C . VAL A 1 93 ? -4.678 -11.831 -1.473 1.00 96.56 93 VAL A C 1
ATOM 762 O O . VAL A 1 93 ? -4.225 -11.660 -2.603 1.00 96.56 93 VAL A O 1
ATOM 765 N N . VAL A 1 94 ? -5.979 -11.697 -1.202 1.00 97.00 94 VAL A N 1
ATOM 766 C CA . VAL A 1 94 ? -6.983 -11.364 -2.225 1.00 97.00 94 VAL A CA 1
ATOM 767 C C . VAL A 1 94 ? -6.677 -10.006 -2.851 1.00 97.00 94 VAL A C 1
ATOM 769 O O . VAL A 1 94 ? -6.646 -9.886 -4.077 1.00 97.00 94 VAL A O 1
ATOM 772 N N . CYS A 1 95 ? -6.381 -9.004 -2.021 1.00 96.81 95 CYS A N 1
ATOM 773 C CA . CYS A 1 95 ? -6.002 -7.674 -2.484 1.00 96.81 95 CYS A CA 1
ATOM 774 C C . CYS A 1 95 ? -4.740 -7.714 -3.345 1.00 96.81 95 CYS A C 1
ATOM 776 O O . CYS A 1 95 ? -4.687 -7.087 -4.399 1.00 96.81 95 CYS A O 1
ATOM 778 N N . TYR A 1 96 ? -3.719 -8.452 -2.909 1.00 96.69 96 TYR A N 1
ATOM 779 C CA . TYR A 1 96 ? -2.462 -8.572 -3.638 1.00 96.69 96 TYR A CA 1
ATOM 780 C C . TYR A 1 96 ? -2.670 -9.199 -5.018 1.00 96.69 96 TYR A C 1
ATOM 782 O O . TYR A 1 96 ? -2.252 -8.622 -6.023 1.00 96.69 96 TYR A O 1
ATOM 790 N N . VAL A 1 97 ? -3.367 -10.338 -5.077 1.00 97.06 97 VAL A N 1
ATOM 791 C CA . VAL A 1 97 ? -3.635 -11.044 -6.336 1.00 97.06 97 VAL A CA 1
ATOM 792 C C . VAL A 1 97 ? -4.425 -10.152 -7.290 1.00 97.06 97 VAL A C 1
ATOM 794 O O . VAL A 1 97 ? -4.026 -9.974 -8.439 1.00 97.06 97 VAL A O 1
ATOM 797 N N . PHE A 1 98 ? -5.505 -9.535 -6.809 1.00 97.38 98 PHE A N 1
ATOM 798 C CA . PHE A 1 98 ? -6.333 -8.656 -7.629 1.00 97.38 98 PHE A CA 1
ATOM 799 C C . PHE A 1 98 ? -5.543 -7.452 -8.165 1.00 97.38 98 PHE A C 1
ATOM 801 O O . PHE A 1 98 ? -5.571 -7.162 -9.361 1.00 97.38 98 PHE A O 1
ATOM 808 N N . SER A 1 99 ? -4.770 -6.780 -7.314 1.00 97.44 99 SER A N 1
ATOM 809 C CA . SER A 1 99 ? -4.017 -5.595 -7.724 1.00 97.44 99 SER A CA 1
ATOM 810 C C . SER A 1 99 ? -2.896 -5.902 -8.714 1.00 97.44 99 SER A C 1
ATOM 812 O O . SER A 1 99 ? -2.774 -5.197 -9.715 1.00 97.44 99 SER A O 1
ATOM 814 N N . TYR A 1 100 ? -2.086 -6.936 -8.461 1.00 96.50 100 TYR A N 1
ATOM 815 C CA . TYR A 1 100 ? -0.857 -7.189 -9.226 1.00 96.50 100 TYR A CA 1
ATOM 816 C C . TYR A 1 100 ? -1.041 -8.108 -10.428 1.00 96.50 100 TYR A C 1
ATOM 818 O O . TYR A 1 100 ? -0.282 -7.994 -11.381 1.00 96.50 100 TYR A O 1
ATOM 826 N N . TYR A 1 101 ? -2.040 -8.992 -10.418 1.00 96.06 101 TYR A N 1
ATOM 827 C CA . TYR A 1 101 ? -2.251 -9.940 -11.518 1.00 96.06 101 TYR A CA 1
ATOM 828 C C . TYR A 1 101 ? -3.436 -9.569 -12.408 1.00 96.06 101 TYR A C 1
ATOM 830 O O . TYR A 1 101 ? -3.566 -10.112 -13.503 1.00 96.06 101 TYR A O 1
ATOM 838 N N . ILE A 1 102 ? -4.288 -8.633 -11.971 1.00 95.88 102 ILE A N 1
ATOM 839 C CA . ILE A 1 102 ? -5.431 -8.160 -12.758 1.00 95.88 102 ILE A CA 1
ATOM 840 C C . ILE A 1 102 ? -5.276 -6.671 -13.058 1.00 95.88 102 ILE A C 1
ATOM 842 O O . ILE A 1 102 ? -5.090 -6.300 -14.214 1.00 95.88 102 ILE A O 1
ATOM 846 N N . CYS A 1 103 ? -5.313 -5.798 -12.049 1.00 96.88 103 CYS A N 1
ATOM 847 C CA . CYS A 1 103 ? -5.359 -4.354 -12.295 1.00 96.88 103 CYS A CA 1
ATOM 848 C C . CYS A 1 103 ? -4.075 -3.798 -12.924 1.00 96.88 103 CYS A C 1
ATOM 850 O O . CYS A 1 103 ? -4.158 -3.096 -13.930 1.00 96.88 103 CYS A O 1
ATOM 852 N N . ALA A 1 104 ? -2.905 -4.098 -12.357 1.00 96.81 104 ALA A N 1
ATOM 853 C CA . ALA A 1 104 ? -1.638 -3.543 -12.827 1.00 96.81 104 ALA A CA 1
ATOM 854 C C . ALA A 1 104 ? -1.309 -3.932 -14.285 1.00 96.81 104 ALA A C 1
ATOM 856 O O . ALA A 1 104 ? -1.096 -3.012 -15.080 1.00 96.81 104 ALA A O 1
ATOM 857 N N . PRO A 1 105 ? -1.384 -5.214 -14.704 1.00 95.69 105 PRO A N 1
ATOM 858 C CA . PRO A 1 105 ? -1.095 -5.598 -16.087 1.00 95.69 105 PRO A CA 1
ATOM 859 C C . PRO A 1 105 ? -2.118 -5.039 -17.079 1.00 95.69 105 PRO A C 1
ATOM 861 O O . PRO A 1 105 ? -1.764 -4.646 -18.191 1.00 95.69 105 PRO A O 1
ATOM 864 N N . LEU A 1 106 ? -3.398 -4.962 -16.689 1.00 96.50 106 LEU A N 1
ATOM 865 C CA . LEU A 1 106 ? -4.421 -4.327 -17.520 1.00 96.50 106 LEU A CA 1
ATOM 866 C C . LEU A 1 106 ? -4.092 -2.850 -17.733 1.00 96.50 106 LEU A C 1
ATOM 868 O O . LEU A 1 106 ? -4.036 -2.399 -18.872 1.00 96.50 106 LEU A O 1
ATOM 872 N N . MET A 1 107 ? -3.818 -2.107 -16.662 1.00 95.38 107 MET A N 1
ATOM 873 C CA . MET A 1 107 ? -3.490 -0.682 -16.738 1.00 95.38 107 MET A CA 1
ATOM 874 C C . MET A 1 107 ? -2.202 -0.428 -17.524 1.00 95.38 107 MET A C 1
ATOM 876 O O . MET A 1 107 ? -2.157 0.504 -18.322 1.00 95.38 107 MET A O 1
ATOM 880 N N . SER A 1 108 ? -1.195 -1.286 -17.357 1.00 95.06 108 SER A N 1
ATOM 881 C CA . SER A 1 108 ? 0.090 -1.236 -18.063 1.00 95.06 108 SER A CA 1
ATOM 882 C C . SER A 1 108 ? -0.104 -1.261 -19.580 1.00 95.06 108 SER A C 1
ATOM 884 O O . SER A 1 108 ? 0.363 -0.362 -20.283 1.00 95.06 108 SER A O 1
ATOM 886 N N . ARG A 1 109 ? -0.927 -2.194 -20.081 1.00 93.88 109 ARG A N 1
ATOM 887 C CA . ARG A 1 109 ? -1.246 -2.327 -21.515 1.00 93.88 109 ARG A CA 1
ATOM 888 C C . ARG A 1 109 ? -1.905 -1.094 -22.131 1.00 93.88 109 ARG A C 1
ATOM 890 O O . ARG A 1 109 ? -1.738 -0.863 -23.326 1.00 93.88 109 ARG A O 1
ATOM 897 N N . TRP A 1 110 ? -2.663 -0.322 -21.353 1.00 92.62 110 TRP A N 1
ATOM 898 C CA . TRP A 1 110 ? -3.364 0.866 -21.849 1.00 92.62 110 TRP A CA 1
ATOM 899 C C . TRP A 1 110 ? -2.542 2.144 -21.669 1.00 92.62 110 TRP A C 1
ATOM 901 O O . TRP A 1 110 ? -2.401 2.927 -22.608 1.00 92.62 110 TRP A O 1
ATOM 911 N N . LEU A 1 111 ? -1.995 2.361 -20.472 1.00 93.44 111 LEU A N 1
ATOM 912 C CA . LEU A 1 111 ? -1.407 3.636 -20.058 1.00 93.44 111 LEU A CA 1
ATOM 913 C C . LEU A 1 111 ? 0.052 3.807 -20.491 1.00 93.44 111 LEU A C 1
ATOM 915 O O . LEU A 1 111 ? 0.484 4.940 -20.700 1.00 93.44 111 LEU A O 1
ATOM 919 N N . LEU A 1 112 ? 0.804 2.721 -20.695 1.00 92.81 112 LEU A N 1
ATOM 920 C CA . LEU A 1 112 ? 2.191 2.823 -21.167 1.00 92.81 112 LEU A CA 1
ATOM 921 C C . LEU A 1 112 ? 2.314 3.152 -22.662 1.00 92.81 112 LEU A C 1
ATOM 923 O O . LEU A 1 112 ? 3.408 3.480 -23.120 1.00 92.81 112 LEU A O 1
ATOM 927 N N . ASN A 1 113 ? 1.204 3.164 -23.408 1.00 91.75 113 ASN A N 1
ATOM 928 C CA . ASN A 1 113 ? 1.174 3.670 -24.786 1.00 91.75 113 ASN A CA 1
ATOM 929 C C . ASN A 1 113 ? 1.375 5.194 -24.852 1.00 91.75 113 ASN A C 1
ATOM 931 O O . ASN A 1 113 ? 1.743 5.732 -25.896 1.00 91.75 113 ASN A O 1
ATOM 935 N N . TYR A 1 114 ? 1.157 5.908 -23.744 1.00 91.94 114 TYR A N 1
ATOM 936 C CA . TYR A 1 114 ? 1.389 7.344 -23.662 1.00 91.94 114 TYR A CA 1
ATOM 937 C C . TYR A 1 114 ? 2.843 7.623 -23.265 1.00 91.94 114 TYR A C 1
ATOM 939 O O . TYR A 1 114 ? 3.242 7.370 -22.128 1.00 91.94 114 TYR A O 1
ATOM 947 N N . GLY A 1 115 ? 3.623 8.222 -24.174 1.00 89.94 115 GLY A N 1
ATOM 948 C CA . GLY A 1 115 ? 5.051 8.509 -23.953 1.00 89.94 115 GLY A CA 1
ATOM 949 C C . GLY A 1 115 ? 5.341 9.264 -22.650 1.00 89.94 115 GLY A C 1
ATOM 950 O O . GLY A 1 115 ? 6.230 8.872 -21.906 1.00 89.94 115 GLY A O 1
ATOM 951 N N . ARG A 1 116 ? 4.503 10.250 -22.294 1.00 92.50 116 ARG A N 1
ATOM 952 C CA . ARG A 1 116 ? 4.612 10.985 -21.020 1.00 92.50 116 ARG A CA 1
ATOM 953 C C . ARG A 1 116 ? 4.521 10.090 -19.787 1.00 92.50 116 ARG A C 1
ATOM 955 O O . ARG A 1 116 ? 5.258 10.307 -18.836 1.00 92.50 116 ARG A O 1
ATOM 962 N N . ILE A 1 117 ? 3.611 9.114 -19.786 1.00 91.69 117 ILE A N 1
ATOM 963 C CA . ILE A 1 117 ? 3.487 8.163 -18.676 1.00 91.69 117 ILE A CA 1
ATOM 964 C C . ILE A 1 117 ? 4.742 7.304 -18.630 1.00 91.69 117 ILE A C 1
ATOM 966 O O . ILE A 1 117 ? 5.339 7.144 -17.574 1.00 91.69 117 ILE A O 1
ATOM 970 N N . ARG A 1 118 ? 5.189 6.821 -19.788 1.00 92.25 118 ARG A N 1
ATOM 971 C CA . ARG A 1 118 ? 6.391 6.001 -19.899 1.00 92.25 118 ARG A CA 1
ATOM 972 C C . ARG A 1 118 ? 7.631 6.691 -19.316 1.00 92.25 118 ARG A C 1
ATOM 974 O O . ARG A 1 118 ? 8.385 6.060 -18.583 1.00 92.25 118 ARG A O 1
ATOM 981 N N . ASP A 1 119 ? 7.793 7.984 -19.586 1.00 92.25 119 ASP A N 1
ATOM 982 C CA . ASP A 1 119 ? 8.925 8.776 -19.099 1.00 92.25 119 A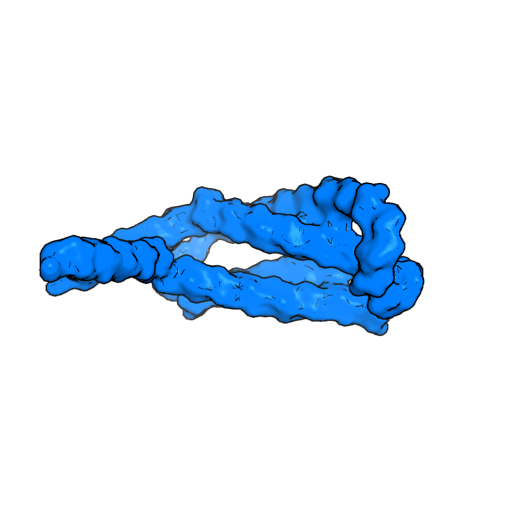SP A CA 1
ATOM 983 C C . ASP A 1 119 ? 8.892 8.975 -17.573 1.00 92.25 119 ASP A C 1
ATOM 985 O O . ASP A 1 119 ? 9.942 8.971 -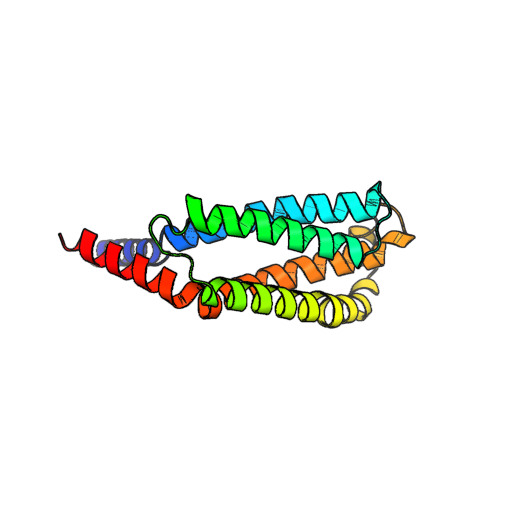16.933 1.00 92.25 119 ASP A O 1
ATOM 989 N N . LEU A 1 120 ? 7.701 9.068 -16.961 1.00 93.75 120 LEU A N 1
ATOM 990 C CA . LEU A 1 120 ? 7.557 9.156 -15.498 1.00 93.75 120 LEU A CA 1
ATOM 991 C C . LEU A 1 120 ? 8.056 7.897 -14.773 1.00 93.75 120 LEU A C 1
ATOM 993 O O . LEU A 1 120 ? 8.506 7.991 -13.633 1.00 93.75 120 LEU A O 1
ATOM 997 N N . PHE A 1 121 ? 7.991 6.733 -15.425 1.00 94.75 121 PHE A N 1
ATOM 998 C CA . PHE A 1 121 ? 8.389 5.443 -14.848 1.00 94.75 121 PHE A CA 1
ATOM 999 C C . PHE A 1 121 ? 9.746 4.932 -15.355 1.00 94.75 121 PHE A C 1
ATOM 1001 O O . PHE A 1 121 ? 10.135 3.809 -15.044 1.00 94.75 121 PHE A O 1
ATOM 1008 N N . ALA A 1 122 ? 10.505 5.756 -16.086 1.00 92.62 122 ALA A N 1
ATOM 1009 C CA . ALA A 1 122 ? 11.817 5.403 -16.642 1.00 92.62 122 ALA A CA 1
ATOM 1010 C C . ALA A 1 122 ? 12.992 5.483 -15.650 1.00 92.62 122 ALA A C 1
ATOM 1012 O O . ALA A 1 122 ? 14.154 5.348 -16.047 1.00 92.62 122 ALA A O 1
ATOM 1013 N N . PHE A 1 123 ? 12.719 5.692 -14.361 1.00 91.88 123 PHE A N 1
ATOM 1014 C CA . PHE A 1 123 ? 13.749 5.636 -13.327 1.00 91.88 123 PHE A CA 1
ATOM 1015 C C . PHE A 1 123 ? 14.317 4.213 -13.206 1.00 91.88 123 PHE A C 1
ATOM 1017 O O . PHE A 1 123 ? 13.604 3.237 -13.395 1.00 91.88 123 PHE A O 1
ATOM 1024 N N . GLY A 1 124 ? 15.620 4.086 -12.947 1.00 86.88 124 GLY A N 1
ATOM 1025 C CA . GLY A 1 124 ? 16.289 2.777 -12.894 1.00 86.88 124 GLY A CA 1
ATOM 1026 C C . GLY A 1 124 ? 16.542 2.106 -14.253 1.00 86.88 124 GLY A C 1
ATOM 1027 O O . GLY A 1 124 ? 17.115 1.023 -14.288 1.00 86.88 124 GLY A O 1
ATOM 1028 N N . GLY A 1 125 ? 16.190 2.750 -15.372 1.00 90.25 125 GLY A N 1
ATOM 1029 C CA . GLY A 1 125 ? 16.512 2.288 -16.726 1.00 90.25 125 GLY A CA 1
ATOM 1030 C C . GLY A 1 125 ? 15.287 1.902 -17.556 1.00 90.25 125 GLY A C 1
ATOM 1031 O O . GLY A 1 125 ? 14.192 1.682 -17.042 1.00 90.25 125 GLY A O 1
ATOM 1032 N N . ARG A 1 126 ? 15.468 1.821 -18.882 1.00 88.88 126 ARG A N 1
ATOM 1033 C CA . ARG A 1 126 ? 14.359 1.565 -19.823 1.00 88.88 126 ARG A CA 1
ATOM 1034 C C . ARG A 1 126 ? 13.723 0.187 -19.642 1.00 88.88 126 ARG A C 1
ATOM 1036 O O . ARG A 1 126 ? 12.515 0.059 -19.812 1.00 88.88 126 ARG A O 1
ATOM 1043 N N . ASP A 1 127 ? 14.508 -0.801 -19.233 1.00 91.19 127 ASP A N 1
ATOM 1044 C CA . ASP A 1 127 ? 14.034 -2.175 -19.049 1.00 91.19 127 ASP A CA 1
ATOM 1045 C C . ASP A 1 127 ? 13.174 -2.333 -17.781 1.00 91.19 127 ASP A C 1
ATOM 1047 O O . ASP A 1 127 ? 12.464 -3.320 -17.629 1.00 91.19 127 ASP A O 1
ATOM 1051 N N . LYS A 1 128 ? 13.185 -1.330 -16.889 1.00 93.56 128 LYS A N 1
ATOM 1052 C CA . LYS A 1 128 ? 12.458 -1.316 -15.610 1.00 93.56 128 LYS 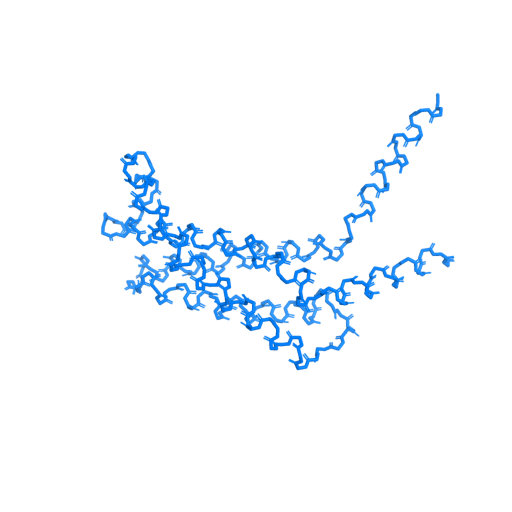A CA 1
ATOM 1053 C C . LYS A 1 128 ? 11.121 -0.571 -15.675 1.00 93.56 128 LYS A C 1
ATOM 1055 O O . LYS A 1 128 ? 10.361 -0.590 -14.711 1.00 93.56 128 LYS A O 1
ATOM 1060 N N . ILE A 1 129 ? 10.802 0.070 -16.803 1.00 95.44 129 ILE A N 1
ATOM 1061 C CA . ILE A 1 129 ? 9.614 0.930 -16.956 1.00 95.44 129 ILE A CA 1
ATOM 1062 C C . ILE A 1 129 ? 8.318 0.188 -16.623 1.00 95.44 129 ILE A C 1
ATOM 1064 O O . ILE A 1 129 ? 7.493 0.695 -15.862 1.00 95.44 129 ILE A O 1
ATOM 1068 N N . VAL A 1 130 ? 8.135 -1.001 -17.205 1.00 95.88 130 VAL A N 1
ATOM 1069 C CA . VAL A 1 130 ? 6.900 -1.780 -17.046 1.00 95.88 130 VAL A CA 1
ATOM 1070 C C . VAL A 1 130 ? 6.728 -2.201 -15.591 1.00 95.88 130 VAL A C 1
ATOM 1072 O O . VAL A 1 130 ? 5.683 -1.922 -15.008 1.00 95.88 130 VAL A O 1
ATOM 1075 N N . GLY A 1 131 ? 7.766 -2.769 -14.972 1.00 96.19 131 GLY A N 1
ATOM 1076 C CA . GLY A 1 131 ? 7.704 -3.164 -13.567 1.00 96.19 131 GLY A CA 1
ATOM 1077 C C . GLY A 1 131 ? 7.517 -1.972 -12.632 1.00 96.19 131 GLY A C 1
ATOM 1078 O O . GLY A 1 131 ? 6.662 -2.028 -11.755 1.00 96.19 131 GLY A O 1
ATOM 1079 N N . ASN A 1 132 ? 8.198 -0.843 -12.856 1.00 97.12 132 ASN A N 1
ATOM 1080 C CA . ASN A 1 132 ? 7.997 0.366 -12.050 1.00 97.12 132 ASN A CA 1
ATOM 1081 C C . ASN A 1 132 ? 6.552 0.880 -12.120 1.00 97.12 132 ASN A C 1
ATOM 1083 O O . ASN A 1 132 ? 5.965 1.251 -11.096 1.00 97.12 132 ASN A O 1
ATOM 1087 N N . PHE A 1 133 ? 5.962 0.877 -13.315 1.00 97.19 133 PHE A N 1
ATOM 1088 C CA . PHE A 1 133 ? 4.565 1.242 -13.514 1.00 97.19 133 PHE A CA 1
ATOM 1089 C C . PHE A 1 133 ? 3.622 0.259 -12.810 1.00 97.19 133 PHE A C 1
ATOM 1091 O O . PHE A 1 133 ? 2.782 0.670 -12.006 1.00 97.19 133 PHE A O 1
ATOM 1098 N N . GLU A 1 134 ? 3.771 -1.040 -13.072 1.00 97.06 134 GLU A N 1
ATOM 1099 C CA . GLU A 1 134 ? 2.900 -2.082 -12.526 1.00 97.06 134 GLU A CA 1
ATOM 1100 C C . GLU A 1 134 ? 2.982 -2.156 -11.005 1.00 97.06 134 GLU A C 1
ATOM 1102 O O . GLU A 1 134 ? 1.957 -2.261 -10.333 1.00 97.06 134 GLU A O 1
ATOM 1107 N N . MET A 1 135 ? 4.178 -1.997 -10.441 1.00 97.44 135 MET A N 1
ATOM 1108 C CA . MET A 1 135 ? 4.385 -1.933 -9.001 1.00 97.44 135 MET A CA 1
ATOM 1109 C C . MET A 1 135 ? 3.725 -0.706 -8.375 1.00 97.44 135 MET A C 1
ATOM 1111 O O . MET A 1 135 ? 3.132 -0.827 -7.304 1.00 97.44 135 MET A O 1
ATOM 1115 N N . THR A 1 136 ? 3.775 0.452 -9.041 1.00 97.38 136 THR A N 1
ATOM 1116 C CA . THR A 1 136 ? 3.102 1.673 -8.570 1.00 97.38 136 THR A CA 1
ATOM 1117 C C . THR A 1 136 ? 1.588 1.500 -8.581 1.00 97.38 136 THR A C 1
ATOM 1119 O O . THR A 1 136 ? 0.926 1.734 -7.569 1.00 97.38 136 THR A O 1
ATOM 1122 N N . VAL A 1 137 ? 1.029 1.070 -9.715 1.00 97.38 137 VAL A N 1
ATOM 1123 C CA . VAL A 1 137 ? -0.418 0.871 -9.861 1.00 97.38 137 VAL A CA 1
ATOM 1124 C C . VAL A 1 137 ? -0.904 -0.210 -8.906 1.00 97.38 137 VAL A C 1
ATOM 1126 O O . VAL A 1 137 ? -1.876 0.011 -8.187 1.00 97.38 137 VAL A O 1
ATOM 1129 N N . GLY A 1 138 ? -0.205 -1.343 -8.844 1.00 97.62 138 GLY A N 1
ATOM 1130 C CA . GLY A 1 138 ? -0.503 -2.435 -7.926 1.00 97.62 138 GLY A CA 1
ATOM 1131 C C . GLY A 1 138 ? -0.514 -1.960 -6.475 1.00 97.62 138 GLY A C 1
ATOM 1132 O O . GLY A 1 138 ? -1.473 -2.236 -5.755 1.00 97.62 138 GLY A O 1
ATOM 1133 N N . ALA A 1 139 ? 0.480 -1.164 -6.070 1.00 97.69 139 ALA A N 1
ATOM 1134 C CA . ALA A 1 139 ? 0.567 -0.626 -4.718 1.00 97.69 139 ALA A CA 1
ATOM 1135 C C . ALA A 1 139 ? -0.596 0.318 -4.388 1.00 97.69 139 ALA A C 1
ATOM 1137 O O . ALA A 1 139 ? -1.200 0.191 -3.320 1.00 97.69 139 ALA A O 1
ATOM 1138 N N . ILE A 1 140 ? -0.945 1.230 -5.301 1.00 97.12 140 ILE A N 1
ATOM 1139 C CA . ILE A 1 140 ? -2.054 2.178 -5.115 1.00 97.12 140 ILE A CA 1
ATOM 1140 C C . ILE A 1 140 ? -3.390 1.437 -5.044 1.00 97.12 140 ILE A C 1
ATOM 1142 O O . ILE A 1 140 ? -4.153 1.645 -4.099 1.00 97.12 140 ILE A O 1
ATOM 1146 N N . VAL A 1 141 ? -3.669 0.556 -6.011 1.00 97.75 141 VAL A N 1
ATOM 1147 C CA . VAL A 1 141 ? -4.917 -0.219 -6.043 1.00 97.75 141 VAL A CA 1
ATOM 1148 C C . VAL A 1 141 ? -5.027 -1.055 -4.778 1.00 97.75 141 VAL A C 1
ATOM 1150 O O . VAL A 1 141 ? -6.051 -0.975 -4.103 1.00 97.75 141 VAL A O 1
ATOM 1153 N N . TYR A 1 142 ? -3.953 -1.765 -4.404 1.00 97.19 142 TYR A N 1
ATOM 1154 C CA . TYR A 1 142 ? -3.883 -2.540 -3.168 1.00 97.19 142 TYR A CA 1
ATOM 1155 C C . TYR A 1 142 ? -4.207 -1.673 -1.955 1.00 97.19 142 TYR A C 1
ATOM 1157 O O . TYR A 1 142 ? -5.062 -2.050 -1.165 1.00 97.19 142 TYR A O 1
ATOM 1165 N N . ALA A 1 143 ? -3.561 -0.516 -1.797 1.00 95.94 143 ALA A N 1
ATOM 1166 C CA . ALA A 1 143 ? -3.753 0.333 -0.625 1.00 95.94 143 ALA A CA 1
ATOM 1167 C C . ALA A 1 143 ? -5.219 0.765 -0.465 1.00 95.94 143 ALA A C 1
ATOM 1169 O O . ALA A 1 143 ? -5.745 0.762 0.649 1.00 95.94 143 ALA A O 1
ATOM 1170 N N . VAL A 1 144 ? -5.890 1.079 -1.577 1.00 95.31 144 VAL A N 1
ATOM 1171 C CA . VAL A 1 144 ? -7.303 1.474 -1.586 1.00 95.31 144 VAL A CA 1
ATOM 1172 C C . VAL A 1 144 ? -8.208 0.307 -1.192 1.00 95.31 144 VAL A C 1
ATOM 1174 O O . VAL A 1 144 ? -8.991 0.436 -0.249 1.00 95.31 144 VAL A O 1
ATOM 1177 N N . ILE A 1 145 ? -8.107 -0.836 -1.874 1.00 96.31 145 ILE A N 1
ATOM 1178 C CA . ILE A 1 145 ? -8.992 -1.983 -1.603 1.00 96.31 145 ILE A CA 1
ATOM 1179 C C . ILE A 1 145 ? -8.733 -2.574 -0.214 1.00 96.31 145 ILE A C 1
ATOM 1181 O O . ILE A 1 145 ? -9.674 -2.835 0.533 1.00 96.31 145 ILE A O 1
ATOM 1185 N N . ASN A 1 146 ? -7.463 -2.663 0.185 1.00 95.50 146 ASN A N 1
ATOM 1186 C CA . ASN A 1 146 ? -7.047 -3.221 1.461 1.00 95.50 146 ASN A CA 1
ATOM 1187 C C . ASN A 1 146 ? -7.488 -2.335 2.630 1.00 95.50 146 ASN A C 1
ATOM 1189 O O . ASN A 1 146 ? -7.905 -2.850 3.666 1.00 95.50 146 ASN A O 1
ATOM 1193 N N . TYR A 1 147 ? -7.478 -1.005 2.470 1.00 92.25 147 TYR A N 1
ATOM 1194 C CA . TYR A 1 147 ? -8.076 -0.102 3.455 1.00 92.25 147 TYR A CA 1
ATOM 1195 C C . TYR A 1 147 ? -9.551 -0.444 3.697 1.00 92.25 147 TYR A C 1
ATOM 1197 O O . TYR A 1 147 ? -9.982 -0.565 4.849 1.00 92.25 147 TYR A O 1
ATOM 1205 N N . PHE A 1 148 ? -10.322 -0.614 2.621 1.00 92.19 148 PHE A N 1
ATOM 1206 C CA . PHE A 1 148 ? -11.752 -0.875 2.718 1.00 92.19 148 PHE A CA 1
ATOM 1207 C C . PHE A 1 148 ? -12.059 -2.251 3.300 1.00 92.19 148 PHE A C 1
ATOM 1209 O O . PHE A 1 148 ? -12.867 -2.339 4.229 1.00 92.19 148 PHE A O 1
ATOM 1216 N N . GLY A 1 149 ? -11.394 -3.304 2.831 1.00 92.56 149 GLY A N 1
ATOM 1217 C CA . GLY A 1 149 ? -11.598 -4.639 3.380 1.00 92.56 149 GLY A CA 1
ATOM 1218 C C . GLY A 1 149 ? -11.146 -4.736 4.832 1.00 92.56 149 GLY A C 1
ATOM 1219 O O . GLY A 1 149 ? -11.868 -5.256 5.683 1.00 92.56 149 GLY A O 1
ATOM 1220 N N . GLN A 1 150 ? -10.036 -4.104 5.210 1.00 91.81 150 GLN A N 1
ATOM 1221 C CA . GLN A 1 150 ? -9.663 -4.082 6.620 1.00 91.81 150 GLN A CA 1
ATOM 1222 C C . GLN A 1 150 ? -10.667 -3.325 7.498 1.00 91.81 150 GLN A C 1
ATOM 1224 O O . GLN A 1 150 ? -11.000 -3.783 8.593 1.00 91.81 150 GLN A O 1
ATOM 1229 N N . ARG A 1 151 ? -11.182 -2.185 7.027 1.00 88.81 151 ARG A N 1
ATOM 1230 C CA . ARG A 1 151 ? -12.148 -1.376 7.778 1.00 88.81 151 ARG A CA 1
ATOM 1231 C C . ARG A 1 151 ? -13.487 -2.087 7.958 1.00 88.81 151 ARG A C 1
ATOM 1233 O O . ARG A 1 151 ? -14.034 -2.070 9.060 1.00 88.81 151 ARG A O 1
ATOM 1240 N N . TYR A 1 152 ? -14.027 -2.662 6.887 1.00 89.19 152 TYR A N 1
ATOM 1241 C CA . TYR A 1 152 ? -15.399 -3.171 6.864 1.00 89.19 152 TYR A CA 1
ATOM 1242 C C . TYR A 1 152 ? -15.504 -4.680 7.102 1.00 89.19 152 TYR A C 1
ATOM 1244 O O . TYR A 1 152 ? -16.529 -5.133 7.607 1.00 89.19 152 TYR A O 1
ATOM 1252 N N . PHE A 1 153 ? -14.452 -5.450 6.823 1.00 90.19 153 PHE A N 1
ATOM 1253 C CA . PHE A 1 153 ? -14.449 -6.904 6.983 1.00 90.19 153 PHE A CA 1
ATOM 1254 C C . PHE A 1 153 ? -13.555 -7.378 8.141 1.00 90.19 153 PHE A C 1
ATOM 1256 O O . PHE A 1 153 ? -14.022 -8.09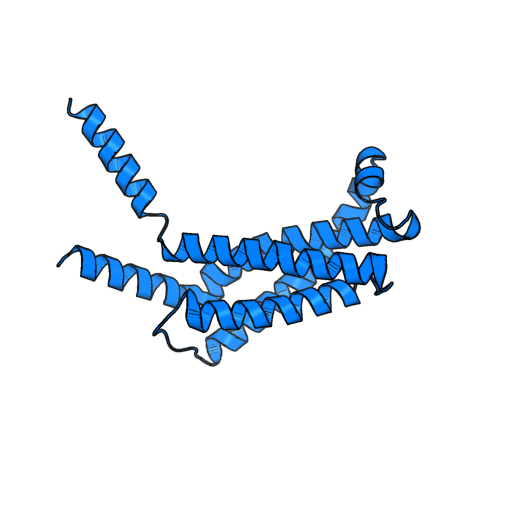7 9.028 1.00 90.19 153 PHE A O 1
ATOM 1263 N N . VAL A 1 154 ? -12.287 -6.956 8.192 1.00 89.19 154 VAL A N 1
ATOM 1264 C CA . VAL A 1 154 ? -11.316 -7.499 9.166 1.00 89.19 154 VAL A CA 1
ATOM 1265 C C . VAL A 1 154 ? -11.504 -6.919 10.573 1.00 89.19 154 VAL A C 1
ATOM 1267 O O . VAL A 1 154 ? -11.553 -7.665 11.554 1.00 89.19 154 VAL A O 1
ATOM 1270 N N . PHE A 1 155 ? -11.604 -5.592 10.687 1.00 86.69 155 PHE A N 1
ATOM 1271 C CA . PHE A 1 155 ? -11.585 -4.862 11.961 1.00 86.69 155 PHE A CA 1
ATOM 1272 C C . PHE A 1 155 ? -12.891 -4.134 12.289 1.00 86.69 155 PHE A C 1
ATOM 1274 O O . PHE A 1 155 ? -12.917 -3.341 13.233 1.00 86.69 155 PHE A O 1
ATOM 1281 N N . SER A 1 156 ? -13.980 -4.424 11.575 1.00 85.19 156 SER A N 1
ATOM 1282 C CA . SER A 1 156 ? -15.288 -3.783 11.782 1.00 85.19 156 SER A CA 1
ATOM 1283 C C . SER A 1 156 ? -15.730 -3.803 13.250 1.00 85.19 156 SER A C 1
ATOM 1285 O O . SER A 1 156 ? -16.030 -2.755 13.822 1.00 85.19 156 SER A O 1
ATOM 1287 N N . ALA A 1 157 ? -15.632 -4.963 13.905 1.00 84.69 157 ALA A N 1
ATOM 1288 C CA . ALA A 1 157 ? -15.984 -5.121 15.317 1.00 84.69 157 ALA A CA 1
ATOM 1289 C C . ALA A 1 157 ? -15.094 -4.292 16.267 1.00 84.69 157 ALA A C 1
ATOM 1291 O O . ALA A 1 157 ? -15.575 -3.749 17.262 1.00 84.69 157 ALA A O 1
ATOM 1292 N N . ARG A 1 158 ? -13.793 -4.151 15.967 1.00 84.31 158 ARG A N 1
ATOM 1293 C CA . ARG A 1 158 ? -12.866 -3.363 16.802 1.00 84.31 158 ARG A CA 1
ATOM 1294 C C . ARG A 1 158 ? -13.149 -1.871 16.683 1.00 84.31 158 ARG A C 1
ATOM 1296 O O . ARG A 1 158 ? -13.138 -1.164 17.691 1.00 84.31 158 ARG A O 1
ATOM 1303 N N . PHE A 1 159 ? -13.427 -1.394 15.471 1.00 83.06 159 PHE A N 1
ATOM 1304 C CA . PHE A 1 159 ? -13.825 -0.005 15.256 1.00 83.06 159 PHE A CA 1
ATOM 1305 C C . PHE A 1 159 ? -15.131 0.326 15.980 1.00 83.06 159 PHE A C 1
ATOM 1307 O O . PHE A 1 159 ? -15.205 1.358 16.647 1.00 83.06 159 PHE A O 1
ATOM 1314 N N . GLU A 1 160 ? -16.121 -0.566 15.924 1.00 83.44 160 GLU A N 1
ATOM 1315 C CA . GLU A 1 160 ? -17.391 -0.386 16.629 1.00 83.44 160 GLU A CA 1
ATOM 1316 C C . GLU A 1 160 ? -17.208 -0.350 18.156 1.00 83.44 160 GLU A C 1
ATOM 1318 O O . GLU A 1 160 ? -17.737 0.546 18.817 1.00 83.44 160 GLU A O 1
ATOM 1323 N N . TYR A 1 161 ? -16.398 -1.255 18.718 1.00 83.62 161 TYR A N 1
ATOM 1324 C CA . TYR A 1 161 ? -16.085 -1.277 20.151 1.00 83.62 161 TYR A CA 1
ATOM 1325 C C . TYR A 1 161 ? -15.460 0.040 20.637 1.00 83.62 161 TYR A C 1
ATOM 1327 O O . TYR A 1 161 ? -15.915 0.630 21.621 1.00 83.62 161 TYR A O 1
ATOM 1335 N N . HIS A 1 162 ? -14.437 0.542 19.937 1.00 78.69 162 HIS A N 1
ATOM 1336 C CA . HIS A 1 162 ? -13.774 1.791 20.322 1.00 78.69 162 HIS A CA 1
ATOM 1337 C C . HIS A 1 162 ? -14.666 3.020 20.145 1.00 78.69 162 HIS A C 1
ATOM 1339 O O . HIS A 1 162 ? -14.549 3.971 20.922 1.00 78.69 162 HIS A O 1
ATOM 1345 N N . ARG A 1 163 ? -15.563 3.006 19.155 1.00 82.06 163 ARG A N 1
ATOM 1346 C CA . ARG A 1 163 ? -16.559 4.061 18.975 1.00 82.06 163 ARG A CA 1
ATOM 1347 C C . ARG A 1 163 ? -17.546 4.092 20.145 1.00 82.06 163 ARG A C 1
ATOM 1349 O O . ARG A 1 163 ? -17.664 5.133 20.788 1.00 82.06 163 ARG A O 1
ATOM 1356 N N . LYS A 1 164 ? -18.158 2.952 20.494 1.00 83.44 164 LYS A N 1
ATOM 1357 C CA . LYS A 1 164 ? -19.104 2.843 21.625 1.00 83.44 164 LYS A CA 1
ATOM 1358 C C . LYS A 1 164 ? -18.474 3.277 22.949 1.00 83.44 164 LYS A C 1
ATOM 1360 O O . LYS A 1 164 ? -19.036 4.113 23.649 1.00 83.44 164 LYS A O 1
ATOM 1365 N N . ARG A 1 165 ? -17.256 2.812 23.252 1.00 81.88 165 ARG A N 1
ATOM 1366 C CA . ARG A 1 165 ? -16.545 3.217 24.479 1.00 81.88 165 ARG A CA 1
ATOM 1367 C C . ARG A 1 165 ? -16.273 4.716 24.568 1.00 81.88 165 ARG A C 1
ATOM 1369 O O . ARG A 1 165 ? -16.318 5.274 25.661 1.00 81.88 165 ARG A O 1
ATOM 1376 N N . ARG A 1 166 ? -15.976 5.380 23.447 1.00 76.31 166 ARG A N 1
ATOM 1377 C CA . ARG A 1 166 ? -15.807 6.840 23.428 1.00 76.31 166 ARG A CA 1
ATOM 1378 C C . ARG A 1 166 ? -17.127 7.570 23.631 1.00 76.31 166 ARG A C 1
ATOM 1380 O O . ARG A 1 166 ? -17.155 8.568 24.343 1.00 76.31 166 ARG A O 1
ATOM 1387 N N . GLU A 1 167 ? -18.205 7.083 23.025 1.00 81.25 167 GLU A N 1
ATOM 1388 C CA . GLU A 1 167 ? -19.546 7.642 23.220 1.00 81.25 167 GLU A CA 1
ATOM 1389 C C . GLU A 1 167 ? -19.987 7.536 24.689 1.00 81.25 167 GLU A C 1
ATOM 1391 O O . GLU A 1 167 ? -20.488 8.512 25.240 1.00 81.25 167 GLU A O 1
ATOM 1396 N N . GLU A 1 168 ? -19.717 6.411 25.355 1.00 83.19 168 GLU A N 1
ATOM 1397 C CA . GLU A 1 168 ? -19.955 6.234 26.795 1.00 83.19 168 GLU A CA 1
ATOM 1398 C C . GLU A 1 168 ? -19.123 7.191 27.660 1.00 83.19 168 GLU A C 1
ATOM 1400 O O . GLU A 1 168 ? -19.643 7.759 28.617 1.00 83.19 168 GLU A O 1
ATOM 1405 N N . GLN A 1 169 ? -17.845 7.401 27.328 1.00 79.19 169 GLN A N 1
ATOM 1406 C CA . GLN A 1 169 ? -16.972 8.337 28.049 1.00 79.19 169 GLN A CA 1
ATOM 1407 C C . GLN A 1 169 ? -17.389 9.800 27.882 1.00 79.19 169 GLN A C 1
ATOM 1409 O O . GLN A 1 169 ? -17.174 10.579 28.795 1.00 79.19 169 GLN A O 1
ATOM 1414 N N . MET A 1 170 ? -17.967 10.178 26.738 1.00 74.19 170 MET A N 1
ATOM 1415 C CA . MET A 1 170 ? -18.467 11.540 26.500 1.00 74.19 170 MET A CA 1
ATOM 1416 C C . MET A 1 170 ? -19.826 11.814 27.155 1.00 74.19 170 MET A C 1
ATOM 1418 O O . MET A 1 170 ? -20.231 12.971 27.234 1.00 74.19 170 MET A O 1
ATOM 1422 N N . ARG A 1 171 ? -20.563 10.764 27.540 1.00 73.50 171 ARG A N 1
ATOM 1423 C CA . ARG A 1 171 ? -21.843 10.875 28.257 1.00 73.50 171 ARG A CA 1
ATOM 1424 C C . ARG A 1 171 ? -21.673 10.982 29.775 1.00 73.50 171 ARG A C 1
ATOM 1426 O O . ARG A 1 171 ? -22.650 11.297 30.446 1.00 73.50 171 ARG A O 1
ATOM 1433 N N . LYS A 1 172 ? -20.484 10.671 30.294 1.00 59.69 172 LYS A N 1
ATOM 1434 C CA . LYS A 1 172 ? -20.095 10.875 31.694 1.00 59.69 172 LYS A CA 1
ATOM 1435 C C . LYS A 1 172 ? -19.453 12.245 31.853 1.00 59.69 172 LYS A C 1
ATOM 1437 O O . LYS A 1 172 ? -19.657 12.831 32.932 1.00 59.69 172 LYS A O 1
#

Radius of gyration: 19.97 Å; chains: 1; bounding box: 47×50×56 Å

Foldseek 3Di:
DVVVVVVVVVVVVVVVVCPVLVVVLVVLLVVLLVVLLVQLVCCCQVVVDDLVVSVVSSLVVSVVSNVVCCDPPRQDPDDDDPQLVVLLVVLLVVLLCCLQVPVLVVCLVPVCVDVVLQVVQQPSHNVCSSSSSSSVRSSVSSSVSSSVCCCVPRCVVSVVVVVVVVVVVVVD